Protein AF-M5ICV2-F1 (afdb_monomer)

Foldseek 3Di:
DDDDPVVLVLLFVLQCVVQQAAPVPRPHGFPGWA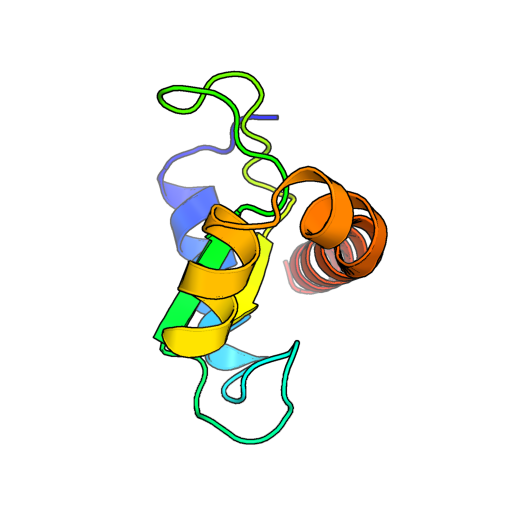QLQADDVRPRTDSLQTHGHDPVVNVVCVVVNVVSCVVCSVVSNVSSVVVVVVD

Solvent-accessible surface area (backbone atoms only — not comparable to full-atom values): 4756 Å² total; per-residue (Å²): 86,82,63,55,76,68,55,46,49,50,53,48,50,48,38,56,66,79,33,52,44,6,74,82,77,71,75,47,54,34,73,45,72,41,58,51,42,62,39,80,97,57,39,82,37,22,66,57,28,35,43,29,23,21,68,72,59,48,52,47,35,69,77,37,46,68,62,38,29,76,72,40,45,66,60,6,48,50,50,40,52,54,51,65,75,72,111

Organism: NCBI:txid1244083

Nearest PDB structures (foldseek):
  8yha-assembly1_A  TM=6.231E-01  e=1.621E-02  Candidatus Cloacimonetes bacterium ADurb.Bin088
  8zp7-assembly1_B  TM=5.936E-01  e=9.028E-02  Candidatus Cloacimonetes bacterium ADurb.Bin088
  8zm3-assembly1_B  TM=5.408E-01  e=1.531E-01  Candidatus Cloacimonetes bacterium ADurb.Bin088
  9jxs-assembly1_B  TM=5.996E-01  e=2.431E-01  Candidatus Cloacimonetes bacterium ADurb.Bin088

Sequence (87 aa):
MKLSKTENLKFRQFLAYEYPVCQICGKAPSDDAHHVRYGCYGADKDDRKQIAVCRACHDWCHDHKHESIEKYEELADENWAEYEASL

pLDDT: mean 93.18, std 8.65, range [61.88, 98.5]

Radius of gyration: 11.97 Å; Cα contacts (8 Å, |Δi|>4): 126; chains: 1; bounding box: 29×25×30 Å

Secondary structure (DSSP, 8-state):
----HHHHHHHHHHHHHH--B-TTTSSSBP-EEEESS--GGGTT--TT-EEEE-HHHHHHHHHTHHHHHHHHHHHHHHHHHHHHHT-

Mean predicted aligned error: 3.05 Å

Structure (mmCIF, N/CA/C/O backbone):
data_AF-M5ICV2-F1
#
_entry.id   AF-M5ICV2-F1
#
loop_
_atom_site.group_PDB
_atom_site.id
_atom_site.type_symbol
_atom_site.label_atom_id
_atom_site.label_alt_id
_atom_site.label_comp_id
_atom_site.label_asym_id
_atom_site.label_entity_id
_atom_site.label_seq_id
_atom_site.pdbx_PDB_ins_code
_atom_site.Cartn_x
_atom_site.Cartn_y
_atom_site.Cartn_z
_atom_site.occupancy
_atom_site.B_iso_or_equiv
_atom_site.auth_seq_id
_atom_site.auth_comp_id
_atom_site.auth_asym_id
_atom_site.auth_atom_id
_atom_site.pdbx_PDB_model_num
ATOM 1 N N . MET A 1 1 ? 6.089 11.657 1.578 1.00 85.56 1 MET A N 1
ATOM 2 C CA . MET A 1 1 ? 5.762 12.141 2.938 1.00 85.56 1 MET A CA 1
ATOM 3 C C . MET A 1 1 ? 5.944 11.001 3.919 1.00 85.56 1 MET A C 1
ATOM 5 O O . MET A 1 1 ? 5.580 9.878 3.600 1.00 85.56 1 MET A O 1
ATOM 9 N N . LYS A 1 2 ? 6.509 11.270 5.095 1.00 90.19 2 LYS A N 1
ATOM 10 C CA . LYS A 1 2 ? 6.695 10.248 6.128 1.00 90.19 2 LYS A CA 1
ATOM 11 C C . LYS A 1 2 ? 5.664 10.448 7.235 1.00 90.19 2 LYS A C 1
ATOM 13 O O . LYS A 1 2 ? 5.595 1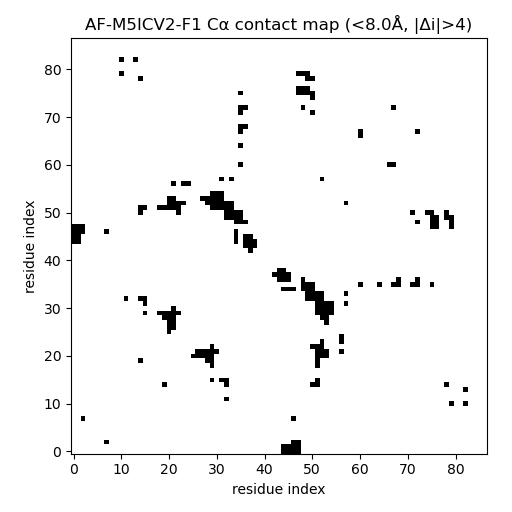1.536 7.800 1.00 90.19 2 LYS A O 1
ATOM 18 N N . LEU A 1 3 ? 4.884 9.415 7.530 1.00 92.50 3 LEU A N 1
ATOM 19 C CA . LEU A 1 3 ? 3.916 9.422 8.624 1.00 92.50 3 LEU A CA 1
ATOM 20 C C . LEU A 1 3 ? 4.608 9.064 9.947 1.00 92.50 3 LEU A C 1
ATOM 22 O O . LEU A 1 3 ? 5.696 8.480 9.978 1.00 92.50 3 LEU A O 1
ATOM 26 N N . SER A 1 4 ? 3.969 9.400 11.072 1.00 95.56 4 SER A N 1
ATOM 27 C CA . SER A 1 4 ? 4.405 8.859 12.363 1.00 95.56 4 SER A CA 1
ATOM 28 C C . SER A 1 4 ? 4.227 7.335 12.372 1.00 95.56 4 SER A C 1
ATOM 30 O O . SER A 1 4 ? 3.375 6.800 11.665 1.00 95.56 4 SER A O 1
ATOM 32 N N . LYS A 1 5 ? 4.999 6.614 13.195 1.00 94.44 5 LYS A N 1
ATOM 33 C CA . LYS A 1 5 ? 4.877 5.147 13.294 1.00 94.44 5 LYS A CA 1
ATOM 34 C C . LYS A 1 5 ? 3.451 4.716 13.658 1.00 94.44 5 LYS A C 1
ATOM 36 O O . LYS A 1 5 ? 2.946 3.748 13.100 1.00 94.44 5 LYS A O 1
ATOM 41 N N . THR A 1 6 ? 2.821 5.436 14.584 1.00 97.38 6 THR A N 1
ATOM 42 C CA . THR A 1 6 ? 1.446 5.170 15.017 1.00 97.38 6 THR A CA 1
ATOM 43 C C . THR A 1 6 ? 0.453 5.428 13.892 1.00 97.38 6 THR A C 1
ATOM 45 O O . THR A 1 6 ? -0.430 4.612 13.667 1.00 97.38 6 THR A O 1
ATOM 48 N N . GLU A 1 7 ? 0.623 6.526 13.158 1.00 96.88 7 GLU A N 1
ATOM 49 C CA . GLU A 1 7 ? -0.292 6.890 12.076 1.00 96.88 7 GLU A CA 1
ATOM 50 C C . GLU A 1 7 ? -0.170 5.947 10.880 1.00 96.88 7 GLU A C 1
ATOM 52 O O . GLU A 1 7 ? -1.169 5.483 10.343 1.00 96.88 7 GLU A O 1
ATOM 57 N N . ASN A 1 8 ? 1.056 5.560 10.523 1.00 95.69 8 ASN A N 1
ATOM 58 C CA . ASN A 1 8 ? 1.276 4.553 9.493 1.00 95.69 8 ASN A CA 1
ATOM 59 C C . ASN A 1 8 ? 0.669 3.197 9.885 1.00 95.69 8 ASN A C 1
ATOM 61 O O . ASN A 1 8 ? 0.104 2.517 9.034 1.00 95.69 8 ASN A O 1
ATOM 65 N N . LEU A 1 9 ? 0.749 2.812 11.165 1.00 96.50 9 LEU A N 1
ATOM 66 C CA . LEU A 1 9 ? 0.118 1.586 11.651 1.00 96.50 9 LEU A CA 1
ATOM 67 C C . LEU A 1 9 ? -1.409 1.647 11.525 1.00 96.50 9 LEU A C 1
ATOM 69 O O . LEU A 1 9 ? -1.995 0.688 11.031 1.00 96.50 9 LEU A O 1
ATOM 73 N N . LYS A 1 10 ? -2.036 2.759 11.924 1.00 97.75 10 LYS A N 1
ATOM 74 C CA . LYS A 1 10 ? -3.486 2.953 11.773 1.00 97.75 10 LYS A CA 1
ATOM 75 C C . LYS A 1 10 ? -3.914 2.877 10.315 1.00 97.75 10 LYS A C 1
ATOM 77 O O . LYS A 1 10 ? -4.838 2.137 10.003 1.00 97.75 10 LYS A O 1
ATOM 82 N N . PHE A 1 11 ? -3.199 3.558 9.423 1.00 97.94 11 PHE A N 1
ATOM 83 C CA . PHE A 1 11 ? -3.515 3.514 8.000 1.00 97.94 11 PHE A CA 1
ATOM 84 C C . PHE A 1 11 ? -3.387 2.092 7.430 1.00 97.94 11 PHE A C 1
ATOM 86 O O . PHE A 1 11 ? -4.259 1.623 6.710 1.00 97.94 11 PHE A O 1
ATOM 93 N N . ARG A 1 12 ? -2.354 1.336 7.820 1.00 97.31 12 ARG A N 1
ATOM 94 C CA . ARG A 1 12 ? -2.208 -0.073 7.409 1.00 97.31 12 ARG A CA 1
ATOM 95 C C . ARG A 1 12 ? -3.322 -0.971 7.956 1.00 97.31 12 ARG A C 1
ATOM 97 O O . ARG A 1 12 ? -3.738 -1.897 7.268 1.00 97.31 12 ARG A O 1
ATOM 104 N N . GLN A 1 13 ? -3.797 -0.711 9.173 1.00 97.12 13 GLN A N 1
ATOM 105 C CA . GLN A 1 13 ? -4.938 -1.425 9.756 1.00 97.12 13 GLN A CA 1
ATOM 106 C C . GLN A 1 13 ? -6.246 -1.089 9.035 1.00 97.12 13 GLN A C 1
ATOM 108 O O . GLN A 1 13 ? -7.018 -2.000 8.759 1.00 97.12 13 GLN A O 1
ATOM 113 N N . PHE A 1 14 ? -6.454 0.183 8.688 1.00 98.19 14 PHE A N 1
ATOM 114 C CA . PHE A 1 14 ? -7.566 0.628 7.851 1.00 98.19 14 PHE A CA 1
ATOM 115 C C . PHE A 1 14 ? -7.567 -0.107 6.505 1.00 98.19 14 PHE A C 1
ATOM 117 O O . PHE A 1 14 ? -8.553 -0.754 6.173 1.00 98.19 14 PHE A O 1
ATOM 124 N N . LEU A 1 15 ? -6.432 -0.129 5.794 1.00 98.25 15 LEU A N 1
ATOM 125 C CA . LEU A 1 15 ? -6.307 -0.834 4.511 1.00 98.25 15 LEU A CA 1
ATOM 126 C C . LEU A 1 15 ? -6.648 -2.327 4.612 1.00 98.25 15 LEU A C 1
ATOM 128 O O . LEU A 1 15 ? -7.329 -2.864 3.74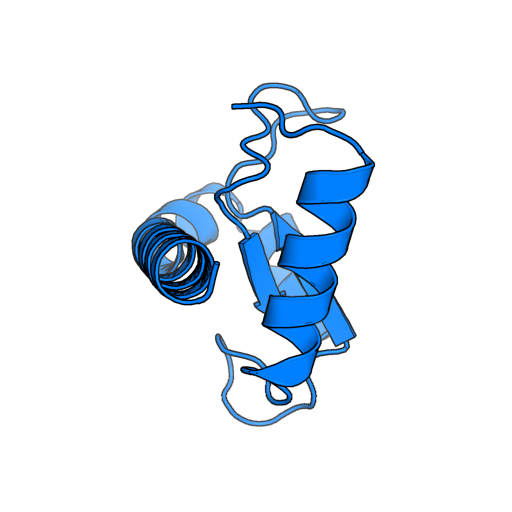5 1.00 98.25 15 LEU A O 1
ATOM 132 N N . ALA A 1 16 ? -6.175 -2.999 5.665 1.00 96.69 16 ALA A N 1
ATOM 133 C CA . ALA A 1 16 ? -6.452 -4.418 5.880 1.00 96.69 16 ALA A CA 1
ATOM 134 C C . ALA A 1 16 ? -7.930 -4.697 6.208 1.00 96.69 16 ALA A C 1
ATOM 136 O O . ALA A 1 16 ? -8.429 -5.777 5.899 1.00 96.69 16 ALA A O 1
ATOM 137 N N . TYR A 1 17 ? -8.611 -3.747 6.853 1.00 97.19 17 TYR A N 1
ATOM 138 C CA . TYR A 1 17 ? -10.020 -3.867 7.216 1.00 97.19 17 TYR A CA 1
ATOM 139 C C . TYR A 1 17 ? -10.951 -3.545 6.038 1.00 97.19 17 TYR A C 1
ATOM 141 O O . TYR A 1 17 ? -11.824 -4.353 5.727 1.00 97.19 17 TYR A O 1
ATOM 149 N N . GLU A 1 18 ? -10.744 -2.412 5.363 1.00 98.06 18 GLU A N 1
ATOM 150 C CA . GLU A 1 18 ? -11.606 -1.948 4.263 1.00 98.06 18 GLU A CA 1
ATOM 151 C C . GLU A 1 18 ? -11.396 -2.741 2.969 1.00 98.06 18 GLU A C 1
ATOM 153 O O . GLU A 1 18 ? -12.345 -3.014 2.232 1.00 98.06 18 GLU A O 1
ATOM 158 N N . TYR A 1 19 ? -10.162 -3.178 2.703 1.00 98.00 19 TYR A N 1
ATOM 159 C CA . TYR A 1 19 ? -9.813 -3.882 1.469 1.00 98.00 19 TYR A CA 1
ATOM 160 C C . TYR A 1 19 ? -9.253 -5.282 1.766 1.00 98.00 19 TYR A C 1
ATOM 162 O O . TYR A 1 19 ? -8.065 -5.538 1.546 1.00 98.00 19 TYR A O 1
ATOM 170 N N . PRO A 1 20 ? -10.088 -6.240 2.224 1.00 97.62 20 PRO A N 1
ATOM 171 C CA . PRO A 1 20 ? -9.651 -7.604 2.549 1.00 97.62 20 PRO A CA 1
ATOM 172 C C . PRO A 1 20 ? -9.301 -8.448 1.308 1.00 97.62 20 PRO A C 1
ATOM 174 O O . PRO A 1 20 ? -8.785 -9.560 1.422 1.00 97.62 20 PRO A O 1
ATOM 177 N N . VAL A 1 21 ? -9.592 -7.940 0.108 1.00 98.38 21 VAL A N 1
ATOM 178 C CA . VAL A 1 21 ? -9.252 -8.548 -1.183 1.00 98.38 21 VAL A CA 1
ATOM 179 C C . VAL A 1 21 ? -8.260 -7.639 -1.899 1.00 98.38 21 VAL A C 1
ATOM 181 O O . VAL A 1 21 ? -8.361 -6.418 -1.835 1.00 98.38 21 VAL A O 1
ATOM 184 N N . CYS A 1 22 ? -7.297 -8.235 -2.601 1.00 98.44 22 CYS A N 1
ATOM 185 C CA . CYS A 1 22 ? -6.279 -7.511 -3.347 1.00 98.44 22 CYS A CA 1
ATOM 186 C C . CYS A 1 22 ? -6.897 -6.516 -4.338 1.00 98.44 22 CYS A C 1
ATOM 188 O O . CYS A 1 22 ? -7.601 -6.920 -5.267 1.00 98.44 22 CYS A O 1
ATOM 190 N N . GLN A 1 23 ? -6.533 -5.240 -4.199 1.00 98.31 23 GLN A N 1
ATOM 191 C CA . GLN A 1 23 ? -7.054 -4.155 -5.034 1.00 98.31 23 GLN A CA 1
ATOM 192 C C . GLN A 1 23 ? -6.538 -4.206 -6.487 1.00 98.31 23 GLN A C 1
ATOM 194 O O . GLN A 1 23 ? -7.149 -3.622 -7.372 1.00 98.31 23 GLN A O 1
ATOM 199 N N . ILE A 1 24 ? -5.447 -4.938 -6.758 1.00 97.62 24 ILE A N 1
ATOM 200 C CA . ILE A 1 24 ? -4.914 -5.123 -8.120 1.00 97.62 24 ILE A CA 1
ATOM 201 C C . ILE A 1 24 ? -5.635 -6.256 -8.856 1.00 97.62 24 ILE A C 1
ATOM 203 O O . ILE A 1 24 ? -6.121 -6.069 -9.968 1.00 97.62 24 ILE A O 1
ATOM 207 N N . CYS A 1 25 ? -5.669 -7.464 -8.280 1.00 97.75 25 CYS A N 1
ATOM 208 C CA . CYS A 1 25 ? -6.185 -8.631 -9.002 1.00 97.75 25 CYS A CA 1
ATOM 209 C C . CYS A 1 25 ? -7.658 -8.944 -8.726 1.00 97.75 25 CYS A C 1
ATOM 211 O O . CYS A 1 25 ? -8.244 -9.705 -9.496 1.00 97.75 25 CYS A O 1
ATOM 213 N N . GLY A 1 26 ? -8.233 -8.441 -7.628 1.00 97.62 26 GLY A N 1
ATOM 214 C CA . GLY A 1 26 ? -9.615 -8.708 -7.215 1.00 97.62 26 GLY A CA 1
ATOM 215 C C . GLY A 1 26 ? -9.927 -10.177 -6.902 1.00 97.62 26 GLY A C 1
ATOM 216 O O . GLY A 1 26 ? -11.093 -10.555 -6.853 1.00 97.62 26 GLY A O 1
ATOM 217 N N . LYS A 1 27 ? -8.904 -11.033 -6.756 1.00 96.69 27 LYS A N 1
ATOM 21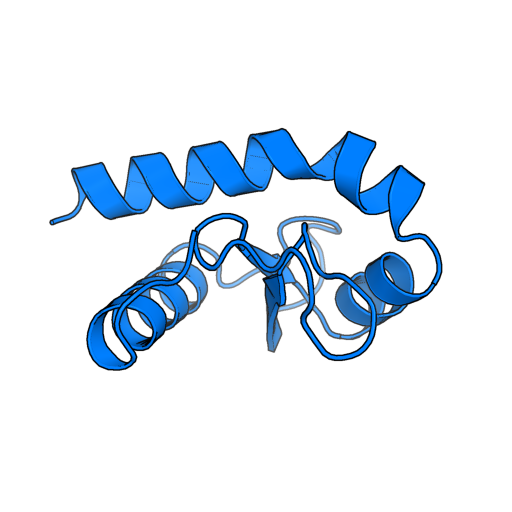8 C CA . LYS A 1 27 ? -9.061 -12.500 -6.681 1.00 96.69 27 LYS A CA 1
ATOM 219 C C . LYS A 1 27 ? -8.552 -13.108 -5.382 1.00 96.69 27 LYS A C 1
ATOM 221 O O . LYS A 1 27 ? -9.182 -14.013 -4.848 1.00 96.69 27 LYS A O 1
ATOM 226 N N . ALA A 1 28 ? -7.388 -12.663 -4.922 1.00 97.25 28 ALA A N 1
ATOM 227 C CA . ALA A 1 28 ? -6.739 -13.192 -3.730 1.00 97.25 28 ALA A CA 1
ATOM 228 C C . ALA A 1 28 ? -6.975 -12.263 -2.529 1.00 97.25 28 ALA A C 1
ATOM 230 O O . ALA A 1 28 ? -7.150 -11.059 -2.741 1.00 97.25 28 ALA A O 1
ATOM 231 N N . PRO A 1 29 ? -6.941 -12.786 -1.290 1.00 97.88 29 PRO A N 1
ATOM 232 C CA . PRO A 1 29 ? -6.893 -11.953 -0.093 1.00 97.88 29 PRO A CA 1
ATOM 233 C C . PRO A 1 29 ? -5.763 -10.920 -0.169 1.00 97.88 29 PRO A C 1
ATOM 235 O O . PRO A 1 29 ? -4.730 -11.169 -0.798 1.00 97.88 29 PRO A O 1
ATOM 238 N N . SER A 1 30 ? -5.962 -9.753 0.438 1.00 96.56 30 SER A N 1
ATOM 239 C CA . SER A 1 30 ? -4.859 -8.823 0.667 1.00 96.56 30 SER A CA 1
ATOM 240 C C . SER A 1 30 ? -3.995 -9.349 1.816 1.00 96.56 30 SER A C 1
ATOM 242 O O . SER A 1 30 ? -4.480 -9.639 2.906 1.00 96.56 30 SER A O 1
ATOM 244 N N . ASP A 1 31 ? -2.703 -9.518 1.548 1.00 91.88 31 ASP A N 1
ATOM 245 C CA . ASP A 1 31 ? -1.745 -10.043 2.526 1.00 91.88 31 ASP A CA 1
ATOM 246 C C . ASP A 1 31 ? -0.936 -8.910 3.173 1.00 91.88 31 ASP A C 1
ATOM 248 O O . ASP A 1 31 ? -0.446 -9.049 4.294 1.00 91.88 31 ASP A O 1
ATOM 252 N N . ASP A 1 32 ? -0.756 -7.794 2.457 1.00 89.69 32 ASP A N 1
ATOM 253 C CA . ASP A 1 32 ? 0.069 -6.671 2.898 1.00 89.69 32 ASP A CA 1
ATOM 254 C C . ASP A 1 32 ? -0.391 -5.336 2.285 1.00 89.69 32 ASP A C 1
ATOM 256 O O . ASP A 1 32 ? -1.020 -5.289 1.224 1.00 89.69 32 ASP A O 1
ATOM 260 N N . ALA A 1 33 ? -0.015 -4.236 2.939 1.00 94.88 33 ALA A N 1
ATOM 261 C CA . ALA A 1 33 ? -0.078 -2.892 2.383 1.00 94.88 33 ALA A CA 1
ATOM 262 C C . ALA A 1 33 ? 1.252 -2.562 1.682 1.00 94.88 33 ALA A C 1
ATOM 264 O O . ALA A 1 33 ? 2.296 -2.374 2.324 1.00 94.88 33 ALA A O 1
ATOM 265 N N . HIS A 1 34 ? 1.204 -2.492 0.354 1.00 94.88 34 HIS A N 1
ATOM 266 C CA . HIS A 1 34 ? 2.324 -2.151 -0.515 1.00 94.88 34 HIS A CA 1
ATOM 267 C C . HIS A 1 34 ? 2.466 -0.640 -0.640 1.00 94.88 34 HIS A C 1
ATOM 269 O O . HIS A 1 34 ? 1.490 0.038 -0.938 1.00 94.88 34 HIS A O 1
ATOM 275 N N . HIS A 1 35 ? 3.680 -0.115 -0.486 1.00 94.06 35 HIS A N 1
ATOM 276 C CA . HIS A 1 35 ? 3.958 1.280 -0.815 1.00 94.06 35 HIS A CA 1
ATOM 277 C C . HIS A 1 35 ? 4.183 1.386 -2.317 1.00 94.06 35 HIS A C 1
ATOM 279 O O . HIS A 1 35 ? 5.146 0.808 -2.798 1.00 94.06 35 HIS A O 1
ATOM 285 N N . VAL A 1 36 ? 3.347 2.131 -3.037 1.00 92.12 36 VAL A N 1
ATOM 286 C CA . VAL A 1 36 ? 3.454 2.300 -4.495 1.00 92.12 36 VAL A CA 1
ATOM 287 C C . VAL A 1 36 ? 4.675 3.147 -4.856 1.00 92.12 36 VAL A C 1
ATOM 289 O O . VAL A 1 36 ? 5.450 2.790 -5.740 1.00 92.12 36 VAL A O 1
ATOM 292 N N . ARG A 1 37 ? 4.913 4.247 -4.126 1.00 84.69 37 ARG A N 1
ATOM 293 C CA . ARG A 1 37 ? 6.160 5.017 -4.239 1.00 84.69 37 ARG A CA 1
ATOM 294 C C . ARG A 1 37 ? 7.179 4.547 -3.208 1.00 84.69 37 ARG A C 1
ATOM 296 O O . ARG A 1 37 ? 7.056 4.828 -2.016 1.00 84.69 37 ARG A O 1
ATOM 303 N N . TYR A 1 38 ? 8.211 3.867 -3.696 1.00 76.06 38 TYR A N 1
ATOM 304 C CA . TYR A 1 38 ? 9.376 3.437 -2.928 1.00 76.06 38 TYR A CA 1
ATOM 305 C C . TYR A 1 38 ? 10.640 3.547 -3.790 1.00 76.06 38 TYR A C 1
ATOM 307 O O . TYR A 1 38 ? 10.686 3.123 -4.941 1.00 76.06 38 TYR A O 1
ATOM 315 N N . GLY A 1 39 ? 11.692 4.149 -3.262 1.00 64.19 39 GLY A N 1
ATOM 316 C CA . GLY A 1 39 ? 13.029 4.234 -3.848 1.00 64.19 39 GLY A CA 1
ATOM 317 C C . GLY A 1 39 ? 13.963 3.161 -3.294 1.00 64.19 39 GLY A C 1
ATOM 318 O O . GLY A 1 39 ? 13.591 2.378 -2.415 1.00 64.19 39 GLY A O 1
ATOM 319 N N . CYS A 1 40 ? 15.199 3.125 -3.803 1.00 62.50 40 CYS A N 1
ATOM 320 C CA . CYS A 1 40 ? 16.233 2.223 -3.292 1.00 62.50 40 CYS A CA 1
ATOM 321 C C . CYS A 1 40 ? 16.385 2.415 -1.777 1.00 62.50 40 CYS A C 1
ATOM 323 O O . CYS A 1 40 ? 16.526 3.544 -1.309 1.00 62.50 40 CYS A O 1
ATOM 325 N N . TYR A 1 41 ? 16.324 1.322 -1.011 1.00 61.88 41 TYR A N 1
ATOM 326 C CA . TYR A 1 41 ? 16.397 1.343 0.457 1.00 61.88 41 TYR A CA 1
ATOM 327 C C . TYR A 1 41 ? 15.366 2.264 1.148 1.00 61.88 41 TYR A C 1
ATOM 329 O O . TYR A 1 41 ? 15.603 2.744 2.255 1.00 61.88 41 TYR A O 1
ATOM 337 N N . GLY A 1 42 ? 14.214 2.518 0.516 1.00 63.59 42 GLY A N 1
ATOM 338 C CA . GLY A 1 42 ? 13.167 3.380 1.074 1.00 63.59 42 GLY A CA 1
ATOM 339 C C . GLY A 1 42 ? 13.386 4.880 0.854 1.00 63.59 42 GLY A C 1
ATOM 340 O O . GLY A 1 42 ? 12.678 5.681 1.468 1.00 63.59 42 GLY A O 1
ATOM 341 N N . ALA A 1 43 ? 14.322 5.277 -0.019 1.00 66.19 43 ALA A N 1
ATOM 342 C CA . ALA A 1 43 ? 14.368 6.641 -0.557 1.00 66.19 43 ALA A CA 1
ATOM 343 C C . ALA A 1 43 ? 13.015 7.005 -1.200 1.00 66.19 43 ALA A C 1
ATOM 345 O O . ALA A 1 43 ? 12.294 6.113 -1.620 1.00 66.19 43 ALA A O 1
ATOM 34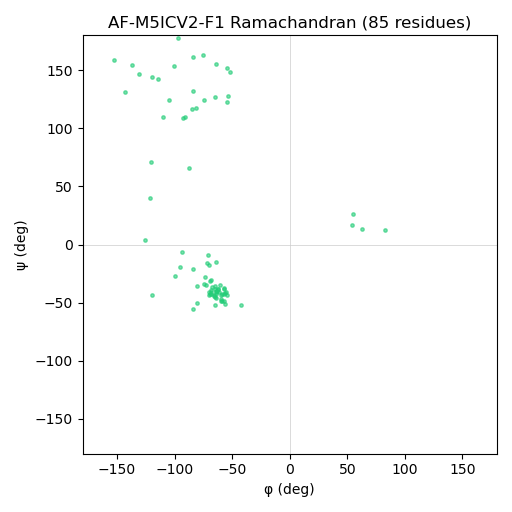6 N N . ASP A 1 44 ? 12.616 8.276 -1.239 1.00 70.19 44 ASP A N 1
ATOM 347 C CA . ASP A 1 44 ? 11.372 8.737 -1.896 1.00 70.19 44 ASP A CA 1
ATOM 348 C C . ASP A 1 44 ? 10.066 8.043 -1.460 1.00 70.19 44 ASP A C 1
ATOM 350 O O . ASP A 1 44 ? 9.036 8.142 -2.131 1.00 70.19 44 ASP A O 1
ATOM 354 N N . LYS A 1 45 ? 10.094 7.348 -0.317 1.00 81.62 45 LYS A N 1
ATOM 355 C CA . LYS A 1 45 ? 8.929 6.675 0.243 1.00 81.62 45 LYS A CA 1
ATOM 356 C C . LYS A 1 45 ? 7.877 7.711 0.633 1.00 81.62 45 LYS A C 1
ATOM 358 O O . LYS A 1 45 ? 8.147 8.643 1.400 1.00 81.62 45 LYS A O 1
ATOM 363 N N . ASP A 1 46 ? 6.662 7.524 0.134 1.00 91.19 46 ASP A N 1
ATOM 364 C CA . ASP A 1 46 ? 5.487 8.218 0.648 1.00 91.19 46 ASP A CA 1
ATOM 365 C C . ASP A 1 46 ? 4.589 7.218 1.371 1.00 91.19 46 ASP A C 1
ATOM 367 O O . ASP A 1 46 ? 3.975 6.353 0.755 1.00 91.19 46 ASP A O 1
ATOM 371 N N . ASP A 1 47 ? 4.530 7.338 2.696 1.00 93.75 47 ASP A N 1
ATOM 372 C CA . ASP A 1 47 ? 3.736 6.470 3.567 1.00 93.75 47 ASP A CA 1
ATOM 373 C C . ASP A 1 47 ? 2.225 6.586 3.306 1.00 93.75 47 ASP A C 1
ATOM 375 O O . ASP A 1 47 ? 1.470 5.724 3.746 1.00 93.75 47 ASP A O 1
ATOM 379 N N . ARG A 1 48 ? 1.774 7.623 2.594 1.00 95.19 48 ARG A N 1
ATOM 380 C CA . ARG A 1 48 ? 0.370 7.781 2.185 1.00 95.19 48 ARG A CA 1
ATOM 381 C C . ARG A 1 48 ? 0.051 7.011 0.908 1.00 95.19 48 ARG A C 1
ATOM 383 O O . ARG A 1 48 ? -1.094 6.677 0.664 1.00 95.19 48 ARG A O 1
ATOM 390 N N . LYS A 1 49 ? 1.065 6.681 0.107 1.00 95.69 49 LYS A N 1
ATOM 391 C CA . LYS A 1 49 ? 0.900 5.988 -1.172 1.00 95.69 49 LYS A CA 1
ATOM 392 C C . LYS A 1 49 ? 0.906 4.477 -0.955 1.00 95.69 49 LYS A C 1
ATOM 394 O O . LYS A 1 49 ? 1.852 3.809 -1.373 1.00 95.69 49 LYS A O 1
ATOM 399 N N . GLN A 1 50 ? -0.104 3.948 -0.261 1.00 96.88 50 GLN A N 1
ATOM 400 C CA . GLN A 1 50 ? -0.225 2.514 0.018 1.00 96.88 50 GLN A CA 1
ATOM 401 C C . GLN A 1 50 ? -1.503 1.885 -0.557 1.00 96.88 50 GLN A C 1
ATOM 403 O O . GLN A 1 50 ? -2.568 2.495 -0.536 1.00 96.88 50 GLN A O 1
ATOM 408 N N . ILE A 1 51 ? -1.389 0.636 -1.018 1.00 97.81 51 ILE A N 1
ATOM 409 C CA . ILE A 1 51 ? -2.498 -0.197 -1.516 1.00 97.81 51 ILE A CA 1
ATOM 410 C C . ILE A 1 51 ? -2.480 -1.588 -0.872 1.00 97.81 51 ILE A C 1
ATOM 412 O O . ILE A 1 51 ? -1.409 -2.129 -0.593 1.00 97.81 51 ILE A O 1
ATOM 416 N N . ALA A 1 52 ? -3.652 -2.180 -0.650 1.00 98.31 52 ALA A N 1
ATOM 417 C CA . ALA A 1 52 ? -3.817 -3.525 -0.104 1.00 98.31 52 ALA A CA 1
ATOM 418 C C . ALA A 1 52 ? -3.722 -4.579 -1.220 1.00 98.31 52 ALA A C 1
ATOM 420 O O . ALA A 1 52 ? -4.537 -4.623 -2.149 1.00 98.31 52 ALA A O 1
ATOM 421 N N . VAL A 1 53 ? -2.713 -5.449 -1.156 1.00 98.19 53 VAL A N 1
ATOM 422 C CA . VAL A 1 53 ? -2.400 -6.392 -2.241 1.00 98.19 53 VAL A CA 1
ATOM 423 C C . VAL A 1 53 ? -2.066 -7.786 -1.729 1.00 98.19 53 VAL A C 1
ATOM 425 O O . VAL A 1 53 ? -1.604 -7.964 -0.605 1.00 98.19 53 VAL A O 1
ATOM 428 N N . CYS A 1 54 ? -2.292 -8.793 -2.573 1.00 98.12 54 CYS A N 1
ATOM 429 C CA . CYS A 1 54 ? -1.787 -10.140 -2.328 1.00 98.12 54 CYS A CA 1
ATOM 430 C C . CYS A 1 54 ? -0.283 -10.211 -2.614 1.00 98.12 54 CYS A C 1
ATOM 432 O O . CYS A 1 54 ? 0.265 -9.371 -3.339 1.00 98.12 54 CYS A O 1
ATOM 434 N N . ARG A 1 55 ? 0.378 -11.263 -2.120 1.00 96.88 55 ARG A N 1
ATOM 435 C CA . ARG A 1 55 ? 1.823 -11.463 -2.319 1.00 96.88 55 ARG A CA 1
ATOM 436 C C . ARG A 1 55 ? 2.260 -11.436 -3.786 1.00 96.88 55 ARG A C 1
ATOM 438 O O . ARG A 1 55 ? 3.236 -10.775 -4.112 1.00 96.88 55 ARG A O 1
ATOM 445 N N . ALA A 1 56 ? 1.518 -12.090 -4.679 1.00 97.38 56 ALA A N 1
ATOM 446 C CA . ALA A 1 56 ? 1.875 -12.138 -6.098 1.00 97.38 56 ALA A CA 1
ATOM 447 C C . ALA A 1 56 ? 1.841 -10.749 -6.763 1.00 97.38 56 ALA A C 1
ATOM 449 O O . ALA A 1 56 ? 2.729 -10.408 -7.541 1.00 97.38 56 ALA A O 1
ATOM 450 N N . CYS A 1 57 ? 0.837 -9.927 -6.440 1.00 97.69 57 CYS A N 1
ATOM 451 C CA . CYS A 1 57 ? 0.750 -8.559 -6.950 1.00 97.69 57 CYS A CA 1
ATOM 452 C C . CYS A 1 57 ? 1.777 -7.634 -6.289 1.00 97.69 57 CYS A C 1
ATOM 454 O O . CYS A 1 57 ? 2.320 -6.764 -6.961 1.00 97.69 57 CYS A O 1
ATOM 456 N N . HIS A 1 58 ? 2.071 -7.839 -5.002 1.00 96.25 58 HIS A N 1
ATOM 457 C CA . HIS A 1 58 ? 3.139 -7.127 -4.302 1.00 96.25 58 HIS A CA 1
ATOM 458 C C . HIS A 1 58 ? 4.492 -7.327 -4.997 1.00 96.25 58 HIS A C 1
ATOM 460 O O . HIS A 1 58 ? 5.194 -6.355 -5.272 1.00 96.25 58 HIS A O 1
ATOM 466 N N . ASP A 1 59 ? 4.833 -8.575 -5.318 1.00 95.62 59 ASP A N 1
ATOM 467 C CA . ASP A 1 59 ? 6.103 -8.914 -5.961 1.00 95.62 59 ASP A CA 1
ATOM 468 C C . ASP A 1 59 ? 6.150 -8.382 -7.405 1.00 95.62 59 ASP A C 1
ATOM 470 O O . ASP A 1 59 ? 7.150 -7.794 -7.811 1.00 95.62 59 ASP A O 1
ATOM 474 N N . TRP A 1 60 ? 5.032 -8.449 -8.140 1.00 96.06 60 TRP A N 1
ATOM 475 C CA . TRP A 1 60 ? 4.934 -7.839 -9.470 1.00 96.06 60 TRP A CA 1
ATOM 476 C C . TRP A 1 60 ? 5.201 -6.328 -9.447 1.00 96.06 60 TRP A C 1
ATOM 478 O O . TRP A 1 60 ? 5.924 -5.837 -10.314 1.00 96.06 60 TRP A O 1
ATOM 488 N N . CYS A 1 61 ? 4.666 -5.596 -8.461 1.00 94.50 61 CYS A N 1
ATOM 489 C CA . CYS A 1 61 ? 4.943 -4.165 -8.317 1.00 94.50 61 CYS A CA 1
ATOM 490 C C . CYS A 1 61 ? 6.433 -3.903 -8.068 1.00 94.50 61 CYS A C 1
ATOM 492 O O . CYS A 1 61 ? 6.981 -2.971 -8.650 1.00 94.50 61 CYS A O 1
ATOM 494 N N . HIS A 1 62 ? 7.104 -4.753 -7.276 1.00 92.06 62 HIS A N 1
ATOM 495 C CA . HIS A 1 62 ? 8.557 -4.664 -7.078 1.00 92.06 62 HIS A CA 1
ATOM 496 C C . HIS A 1 62 ? 9.342 -4.822 -8.377 1.00 92.06 62 HIS A C 1
ATOM 498 O O . HIS A 1 62 ? 10.248 -4.024 -8.634 1.00 92.06 62 HIS A O 1
ATOM 504 N N . ASP A 1 63 ? 8.946 -5.784 -9.207 1.00 94.44 63 ASP A N 1
ATOM 505 C CA . ASP A 1 63 ? 9.581 -6.070 -10.496 1.00 94.44 63 ASP A CA 1
ATOM 506 C C . ASP A 1 63 ? 9.259 -5.014 -11.575 1.00 94.44 63 ASP A C 1
ATOM 508 O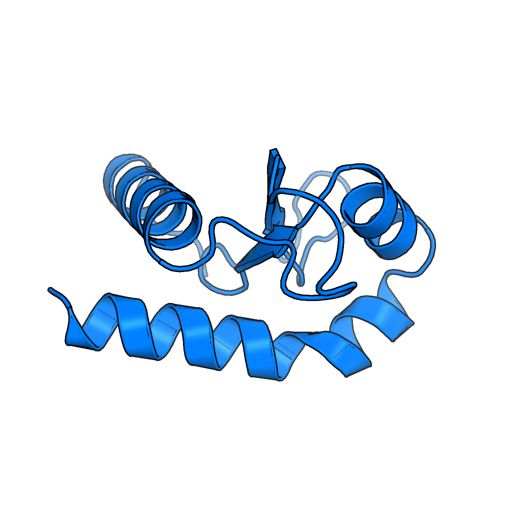 O . ASP A 1 63 ? 10.071 -4.772 -12.469 1.00 94.44 63 ASP A O 1
ATOM 512 N N . HIS A 1 64 ? 8.101 -4.349 -11.484 1.00 94.25 64 HIS A N 1
ATOM 513 C CA . HIS A 1 64 ? 7.570 -3.425 -12.500 1.00 94.25 64 HIS A CA 1
ATOM 514 C C . HIS A 1 64 ? 7.338 -2.015 -11.947 1.00 94.25 64 HIS A C 1
ATOM 516 O O . HIS A 1 64 ? 6.367 -1.351 -12.299 1.00 94.25 64 HIS A O 1
ATOM 522 N N . LYS A 1 65 ? 8.252 -1.530 -11.100 1.00 90.62 65 LYS A N 1
ATOM 523 C CA . LYS A 1 65 ? 8.100 -0.290 -10.320 1.00 90.62 65 LYS A CA 1
ATOM 524 C C . LYS A 1 65 ? 7.487 0.901 -11.072 1.00 90.62 65 LYS A C 1
ATOM 526 O O . LYS A 1 65 ? 6.581 1.551 -10.560 1.00 90.62 65 LYS A O 1
ATOM 531 N N . HIS A 1 66 ? 8.016 1.259 -12.245 1.00 91.44 66 HIS A N 1
ATOM 532 C CA . HIS A 1 66 ? 7.508 2.425 -12.983 1.00 91.44 66 HIS A CA 1
ATOM 533 C C . HIS A 1 66 ? 6.066 2.203 -13.445 1.00 91.44 66 HIS A C 1
ATOM 535 O O . HIS A 1 66 ? 5.214 3.056 -13.223 1.00 91.44 66 HIS A O 1
ATOM 541 N N . GLU A 1 67 ? 5.784 1.023 -13.995 1.00 95.12 67 GLU A N 1
ATOM 542 C CA . GLU A 1 67 ? 4.447 0.641 -14.446 1.00 95.12 67 GLU A CA 1
ATOM 543 C C . GLU A 1 67 ? 3.461 0.547 -13.273 1.00 95.12 67 GLU A C 1
ATOM 545 O O . GLU A 1 67 ? 2.315 0.971 -13.391 1.00 95.12 67 GLU A O 1
ATOM 550 N N . SER A 1 68 ? 3.892 0.035 -12.115 1.00 94.62 68 SER A N 1
ATOM 551 C CA . SER A 1 68 ? 3.040 -0.025 -10.926 1.00 94.62 68 SER A CA 1
ATOM 552 C C . SER A 1 68 ? 2.722 1.359 -10.368 1.00 94.62 68 SER A C 1
ATOM 554 O O . SER A 1 68 ? 1.609 1.574 -9.897 1.00 94.62 68 SER A O 1
ATOM 556 N N . ILE A 1 69 ? 3.674 2.299 -10.425 1.00 93.38 69 ILE A N 1
ATOM 557 C CA . ILE A 1 69 ? 3.431 3.694 -10.034 1.00 93.38 69 ILE A CA 1
ATOM 558 C C . ILE A 1 69 ? 2.421 4.329 -10.988 1.00 93.38 69 ILE A C 1
ATOM 560 O O . ILE A 1 69 ? 1.407 4.837 -10.523 1.00 93.38 69 ILE A O 1
ATOM 564 N N . GLU A 1 70 ? 2.647 4.243 -12.300 1.00 94.44 70 GLU A N 1
ATOM 565 C CA . GLU A 1 70 ? 1.730 4.808 -13.300 1.00 94.44 70 GLU A CA 1
ATOM 566 C C . GLU A 1 70 ? 0.307 4.250 -13.174 1.00 94.44 70 GLU A C 1
ATOM 568 O O . GLU A 1 70 ? -0.657 4.993 -13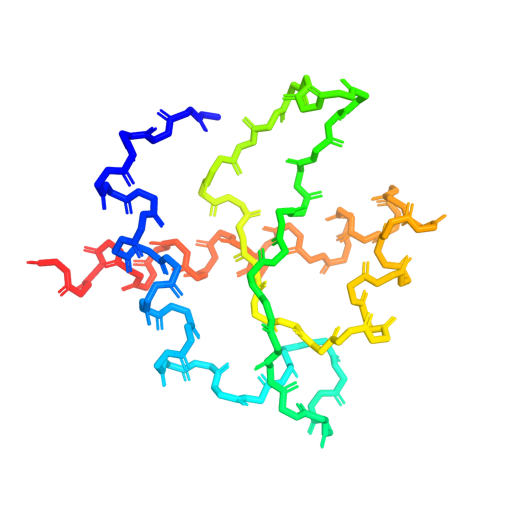.326 1.00 94.44 70 GLU A O 1
ATOM 573 N N . LYS A 1 71 ? 0.164 2.955 -12.873 1.00 96.31 71 LYS A N 1
ATOM 574 C CA . LYS A 1 71 ?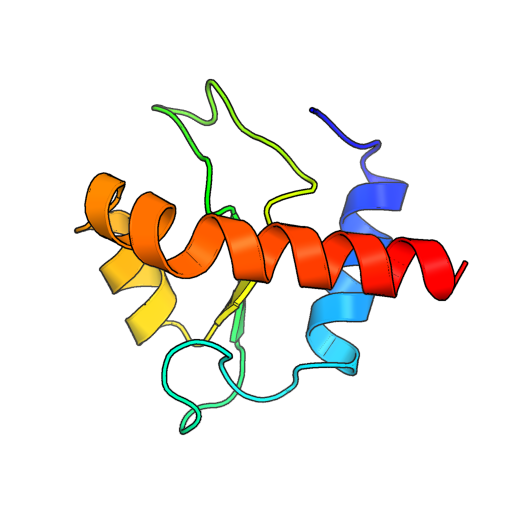 -1.147 2.301 -12.779 1.00 96.31 71 LYS A CA 1
ATOM 575 C C . LYS A 1 71 ? -1.880 2.534 -11.465 1.00 96.31 71 LYS A C 1
ATOM 577 O O . LYS A 1 71 ? -3.107 2.548 -11.471 1.00 96.31 71 LYS A O 1
ATOM 582 N N . TYR A 1 72 ? -1.164 2.616 -10.345 1.00 96.69 72 TYR A N 1
ATOM 583 C CA . TYR A 1 72 ? -1.781 2.486 -9.018 1.00 96.69 72 TYR A CA 1
ATOM 584 C C . TYR A 1 72 ? -1.482 3.649 -8.074 1.00 96.69 72 TYR A C 1
ATOM 586 O O . TYR A 1 72 ? -1.889 3.604 -6.914 1.00 96.69 72 TYR A O 1
ATOM 594 N N . GLU A 1 73 ? -0.781 4.691 -8.527 1.00 94.81 73 GLU A N 1
ATOM 595 C CA . GLU A 1 73 ? -0.547 5.866 -7.689 1.00 94.81 73 GLU A CA 1
ATOM 596 C C . GLU A 1 73 ? -1.851 6.597 -7.336 1.00 94.81 73 GLU A C 1
ATOM 598 O O . GLU A 1 73 ? -1.999 6.999 -6.183 1.00 94.81 73 GLU A O 1
ATOM 603 N N . GLU A 1 74 ? -2.790 6.720 -8.278 1.00 96.69 74 GLU A N 1
ATOM 604 C CA . GLU A 1 74 ? -4.097 7.352 -8.035 1.00 96.69 74 GLU A CA 1
ATOM 605 C C . GLU A 1 74 ? -4.936 6.540 -7.041 1.00 96.69 74 GLU A C 1
ATOM 607 O O . GLU A 1 74 ? -5.440 7.090 -6.069 1.00 96.69 74 GLU A O 1
ATOM 612 N N . LEU A 1 75 ? -4.974 5.213 -7.192 1.00 97.94 75 LEU A N 1
ATOM 613 C CA . LEU A 1 75 ? -5.629 4.319 -6.231 1.00 97.94 75 LEU A CA 1
ATOM 614 C C . LEU A 1 75 ? -5.055 4.475 -4.811 1.00 97.94 75 LEU A C 1
ATOM 616 O O . LEU A 1 75 ? -5.770 4.408 -3.814 1.00 97.94 75 LEU A O 1
ATOM 620 N N . ALA A 1 76 ? -3.744 4.691 -4.701 1.00 97.38 76 ALA A N 1
ATOM 621 C CA . ALA A 1 76 ? -3.112 4.931 -3.413 1.00 97.38 76 ALA A CA 1
ATOM 622 C C . ALA A 1 76 ? -3.497 6.295 -2.805 1.00 97.38 76 ALA A C 1
ATOM 624 O O . ALA A 1 76 ? -3.552 6.411 -1.581 1.00 97.38 76 ALA A O 1
ATOM 625 N N . ASP A 1 77 ? -3.757 7.313 -3.635 1.00 97.19 77 ASP A N 1
ATOM 626 C CA . ASP A 1 77 ? -4.299 8.601 -3.179 1.00 97.19 77 ASP A CA 1
ATOM 627 C C . ASP A 1 77 ? -5.740 8.469 -2.690 1.00 97.19 77 ASP A C 1
ATOM 629 O O . ASP A 1 77 ? -6.073 9.022 -1.642 1.00 97.19 77 ASP A O 1
ATOM 633 N N . GLU A 1 78 ? -6.572 7.715 -3.409 1.00 98.38 78 GLU A N 1
ATOM 634 C CA . GLU A 1 78 ? -7.961 7.435 -3.026 1.00 98.38 78 GLU A CA 1
ATOM 635 C C . GLU A 1 78 ? -8.021 6.748 -1.658 1.00 98.38 78 GLU A C 1
ATOM 637 O O . GLU A 1 78 ? -8.688 7.241 -0.749 1.00 98.38 78 GLU A O 1
ATOM 642 N N . ASN A 1 79 ? -7.218 5.699 -1.459 1.00 98.31 79 ASN A N 1
ATOM 643 C CA . ASN A 1 79 ? -7.100 5.012 -0.173 1.00 98.31 79 ASN A CA 1
ATOM 644 C C . ASN A 1 79 ? -6.732 5.964 0.982 1.00 98.31 79 ASN A C 1
ATOM 646 O O . ASN A 1 79 ? -7.237 5.826 2.098 1.00 98.31 79 ASN A O 1
ATOM 650 N N . TRP A 1 80 ? -5.813 6.907 0.743 1.00 98.06 80 TRP A N 1
ATOM 651 C CA . TRP A 1 80 ? -5.422 7.886 1.758 1.00 98.06 80 TRP A CA 1
ATOM 652 C C . TRP A 1 80 ? -6.548 8.884 2.049 1.00 98.06 80 TRP A C 1
ATOM 654 O O . TRP A 1 80 ? -6.808 9.180 3.214 1.00 98.06 80 TRP A O 1
ATOM 664 N N . ALA A 1 81 ? -7.236 9.368 1.014 1.00 98.50 81 ALA A N 1
ATOM 665 C CA . ALA A 1 81 ? -8.369 10.276 1.166 1.00 98.50 81 ALA A CA 1
ATOM 666 C C . ALA A 1 81 ? -9.533 9.620 1.930 1.00 98.50 81 ALA A C 1
ATOM 668 O O . ALA A 1 81 ? -10.134 10.256 2.796 1.00 98.50 81 ALA A O 1
ATOM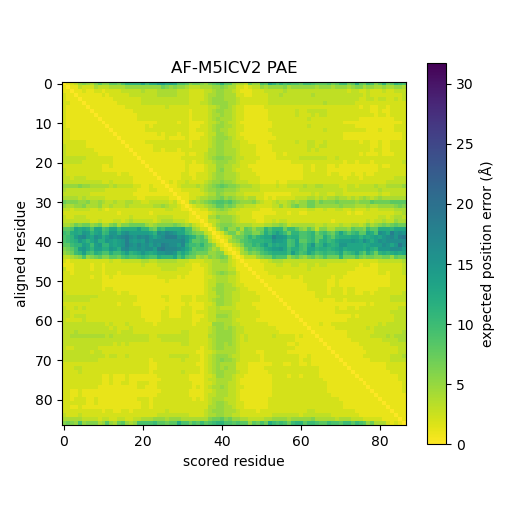 669 N N . GLU A 1 82 ? -9.819 8.343 1.660 1.00 98.44 82 GLU A N 1
ATOM 670 C CA . GLU A 1 82 ? -10.819 7.564 2.400 1.00 98.44 82 GLU A CA 1
ATOM 671 C C . GLU A 1 82 ? -10.422 7.384 3.869 1.00 98.44 82 GLU A C 1
ATOM 673 O O . GLU A 1 82 ? -11.251 7.584 4.760 1.00 98.44 82 GLU A O 1
ATOM 678 N N . TYR A 1 83 ? -9.145 7.097 4.141 1.00 98.25 83 TYR A N 1
ATOM 679 C CA . TYR A 1 83 ? -8.633 7.046 5.509 1.00 98.25 83 TYR A CA 1
ATOM 680 C C . TYR A 1 83 ? -8.805 8.388 6.229 1.00 98.25 83 TYR A C 1
ATOM 682 O O . TYR A 1 83 ? -9.351 8.410 7.330 1.00 98.25 83 TYR A O 1
ATOM 690 N N . GLU A 1 84 ? -8.408 9.508 5.616 1.00 97.38 84 GLU A N 1
ATOM 691 C CA . GLU A 1 84 ? -8.563 10.842 6.214 1.00 97.38 84 GLU A CA 1
ATOM 692 C C . GLU A 1 84 ? -10.028 11.203 6.483 1.00 97.38 84 GLU A C 1
ATOM 694 O O . GLU A 1 84 ? -10.321 11.839 7.494 1.00 97.38 84 GLU A O 1
ATOM 699 N N . ALA A 1 85 ? -10.951 10.770 5.622 1.00 97.62 85 ALA A N 1
ATOM 700 C CA . ALA A 1 85 ? -12.386 10.963 5.818 1.00 97.62 85 ALA A CA 1
ATOM 701 C C . ALA A 1 85 ? -12.982 10.082 6.937 1.00 97.62 85 ALA A C 1
ATOM 703 O O . ALA A 1 85 ? -14.096 10.350 7.389 1.00 97.62 85 ALA A O 1
ATOM 704 N N . SER A 1 86 ? -12.261 9.043 7.373 1.00 93.25 86 SER A N 1
ATOM 705 C CA . SER A 1 86 ? -12.678 8.108 8.432 1.00 93.25 86 SER A CA 1
ATOM 706 C C . SER A 1 86 ? -12.179 8.471 9.841 1.00 93.25 86 SER A C 1
ATOM 708 O O . SER A 1 86 ? -12.557 7.801 10.807 1.00 93.25 86 SER A O 1
ATOM 710 N N . LEU A 1 87 ? -11.325 9.499 9.958 1.00 87.44 87 LEU A N 1
ATOM 711 C CA . LEU A 1 87 ? -10.743 9.999 11.215 1.00 87.44 87 LEU A CA 1
ATOM 712 C C . LEU A 1 87 ? -11.720 10.852 12.034 1.00 87.44 87 LEU A C 1
ATOM 714 O O . LEU A 1 87 ? -11.654 10.737 13.282 1.00 87.44 87 LEU A O 1
#